Protein AF-A0A402CJE5-F1 (afdb_monomer)

Sequence (63 aa):
MTDETLVALKNYEYLILEHGCENVSLVWHTDSVVFGDDGCADIDMLAQPGFTPATECFANRRD

Radius of gyration: 11.5 Å; Cα contacts (8 Å, |Δi|>4): 82; chains: 1; bounding box: 33×26×21 Å

pLDDT: mean 92.34, std 9.04, range [50.91, 97.5]

Solvent-accessible surface area (backbone atoms only — not comparable to full-atom values): 3584 Å² total; per-residue (Å²): 136,53,73,49,56,52,34,27,52,42,37,51,53,46,48,32,70,75,51,33,64,92,35,42,46,82,41,75,95,70,52,27,38,38,35,58,96,84,44,72,40,38,57,72,55,39,31,37,55,42,73,38,84,78,28,39,78,56,46,76,64,81,123

Foldseek 3Di:
DDLLVVQLVQLLVVLCVVQNPVQWDQDVVQCWIGGDPGDIDHSVLSSDQPNDPSRVVVNVPPD

Nearest PDB structures (foldseek):
  1m5q-assembly1_H  TM=5.367E-01  e=1.001E+00  Pyrobaculum aerophilum

Structure (mmCIF, N/CA/C/O backbone):
data_AF-A0A402CJE5-F1
#
_entry.id   AF-A0A402CJE5-F1
#
loop_
_atom_site.group_PDB
_atom_site.id
_atom_site.type_symbol
_atom_site.label_atom_id
_atom_site.label_alt_id
_atom_site.label_comp_id
_atom_site.label_asym_id
_atom_site.label_entity_id
_atom_site.label_seq_id
_atom_site.pdbx_PDB_ins_code
_atom_site.Cartn_x
_atom_site.C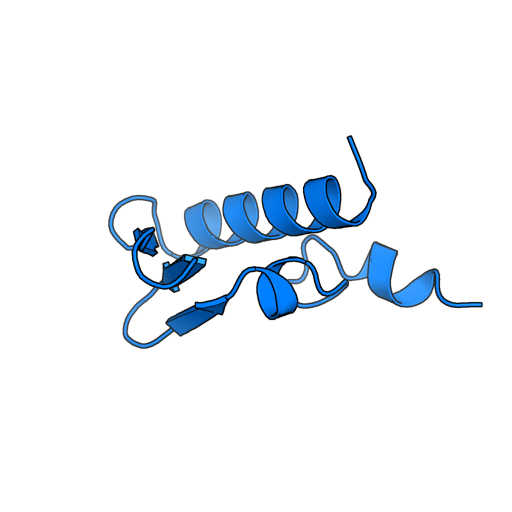artn_y
_atom_site.Cartn_z
_atom_site.occupancy
_atom_site.B_iso_or_equiv
_atom_site.auth_seq_id
_atom_site.auth_comp_id
_atom_site.auth_asym_id
_atom_site.auth_atom_id
_atom_site.pdbx_PDB_model_num
ATOM 1 N N . MET A 1 1 ? 15.979 -6.311 -1.053 1.00 72.69 1 MET A N 1
ATOM 2 C CA . MET A 1 1 ? 14.718 -5.544 -1.004 1.00 72.69 1 MET A CA 1
ATOM 3 C C . MET A 1 1 ? 14.997 -4.202 -1.659 1.00 72.69 1 MET A C 1
ATOM 5 O O . MET A 1 1 ? 16.017 -3.620 -1.310 1.00 72.69 1 MET A O 1
ATOM 9 N N . THR A 1 2 ? 14.207 -3.789 -2.654 1.00 91.94 2 THR A N 1
ATOM 10 C CA . THR A 1 2 ? 14.396 -2.505 -3.362 1.00 91.94 2 THR A CA 1
ATOM 11 C C . THR A 1 2 ? 13.658 -1.377 -2.643 1.00 91.94 2 THR A C 1
ATOM 13 O O . THR A 1 2 ? 12.763 -1.651 -1.839 1.00 91.94 2 THR A O 1
ATOM 16 N N . ASP A 1 3 ? 14.003 -0.123 -2.943 1.00 91.62 3 ASP A N 1
ATOM 17 C CA . ASP A 1 3 ? 13.281 1.040 -2.410 1.00 91.62 3 ASP A CA 1
ATOM 18 C C . ASP A 1 3 ? 11.805 1.020 -2.829 1.00 91.62 3 ASP A C 1
ATOM 20 O O . ASP A 1 3 ? 10.935 1.268 -2.002 1.00 91.62 3 ASP A O 1
ATOM 24 N N . GLU A 1 4 ? 11.512 0.608 -4.065 1.00 93.50 4 GLU A N 1
ATOM 25 C CA . GLU A 1 4 ? 10.144 0.398 -4.563 1.00 93.50 4 GLU A CA 1
ATOM 26 C C . GLU A 1 4 ? 9.387 -0.639 -3.725 1.00 93.50 4 GLU A C 1
ATOM 28 O O . GLU A 1 4 ? 8.257 -0.394 -3.312 1.00 93.50 4 GLU A O 1
ATOM 33 N N . THR A 1 5 ? 10.031 -1.770 -3.396 1.00 94.75 5 THR A N 1
ATOM 34 C CA . THR A 1 5 ? 9.419 -2.792 -2.530 1.00 94.75 5 THR A CA 1
ATOM 35 C C . THR A 1 5 ? 9.120 -2.218 -1.145 1.00 94.75 5 THR A C 1
ATOM 37 O O . THR A 1 5 ? 8.067 -2.492 -0.575 1.00 94.75 5 THR A O 1
ATOM 40 N N . LEU A 1 6 ? 10.030 -1.416 -0.584 1.00 95.12 6 LEU A N 1
ATOM 41 C CA . LEU A 1 6 ? 9.834 -0.804 0.728 1.00 95.12 6 LEU A CA 1
ATOM 42 C C . LEU A 1 6 ? 8.698 0.232 0.714 1.00 95.12 6 LEU A C 1
ATOM 44 O O . LEU A 1 6 ? 7.897 0.262 1.646 1.00 95.12 6 LEU A O 1
ATOM 48 N N . VAL A 1 7 ? 8.625 1.068 -0.325 1.00 96.38 7 VAL A N 1
ATOM 49 C CA . VAL A 1 7 ? 7.561 2.068 -0.506 1.00 96.38 7 VAL A CA 1
ATOM 50 C C . VAL A 1 7 ? 6.206 1.379 -0.652 1.00 96.38 7 VAL A C 1
ATOM 52 O O . VAL A 1 7 ? 5.278 1.724 0.080 1.00 96.38 7 VAL A O 1
ATOM 55 N N . ALA A 1 8 ? 6.117 0.347 -1.495 1.00 96.06 8 ALA A N 1
ATOM 56 C CA . ALA A 1 8 ? 4.887 -0.411 -1.694 1.00 96.06 8 ALA A CA 1
ATOM 57 C C . ALA A 1 8 ? 4.385 -1.061 -0.394 1.00 96.06 8 ALA A C 1
ATOM 59 O O . ALA A 1 8 ? 3.210 -0.938 -0.058 1.00 96.06 8 ALA A O 1
ATOM 60 N N . LEU A 1 9 ? 5.276 -1.689 0.386 1.00 96.25 9 LEU A N 1
ATOM 61 C CA . LEU A 1 9 ? 4.907 -2.308 1.665 1.00 96.25 9 LEU A CA 1
ATOM 62 C C . LEU A 1 9 ? 4.412 -1.287 2.696 1.00 96.25 9 LEU A C 1
ATOM 64 O O . LEU A 1 9 ? 3.440 -1.557 3.395 1.00 96.25 9 LEU A O 1
ATOM 68 N N . LYS A 1 10 ? 5.046 -0.112 2.777 1.00 96.94 10 LYS A N 1
ATOM 69 C CA . LYS A 1 10 ? 4.622 0.957 3.694 1.00 96.94 10 LYS A CA 1
ATOM 70 C C . LYS A 1 10 ? 3.274 1.554 3.309 1.00 96.94 10 LYS A C 1
ATOM 72 O O . LYS A 1 10 ? 2.448 1.801 4.181 1.00 96.94 10 LYS A O 1
ATOM 77 N N . ASN A 1 11 ? 3.047 1.775 2.015 1.00 97.25 11 ASN A N 1
ATOM 78 C CA . ASN A 1 11 ? 1.758 2.250 1.525 1.00 97.25 11 ASN A CA 1
ATOM 79 C C . ASN A 1 11 ? 0.663 1.195 1.763 1.00 97.25 11 ASN A C 1
ATOM 81 O O . ASN A 1 11 ? -0.420 1.542 2.215 1.00 97.25 11 ASN A O 1
ATOM 85 N N . TYR A 1 12 ? 0.954 -0.093 1.555 1.00 96.56 12 TYR A N 1
ATOM 86 C CA . TYR A 1 12 ? 0.020 -1.179 1.861 1.00 96.56 12 TYR A CA 1
ATOM 87 C C . TYR A 1 12 ? -0.335 -1.261 3.356 1.00 96.56 12 TYR A C 1
ATOM 89 O O . TYR A 1 12 ? -1.509 -1.355 3.707 1.00 96.56 12 TYR A O 1
ATOM 97 N N . GLU A 1 13 ? 0.662 -1.177 4.243 1.00 97.50 13 GLU A N 1
ATOM 98 C CA . GLU A 1 13 ? 0.444 -1.129 5.694 1.00 97.50 13 GLU A CA 1
ATOM 99 C C . GLU A 1 13 ? -0.435 0.065 6.089 1.00 97.50 13 GLU A C 1
ATOM 101 O O . GLU A 1 13 ? -1.381 -0.095 6.860 1.00 97.50 13 GLU A O 1
ATOM 106 N N . TYR A 1 14 ? -0.176 1.242 5.514 1.00 97.38 14 TYR A N 1
ATOM 107 C CA . TYR A 1 14 ? 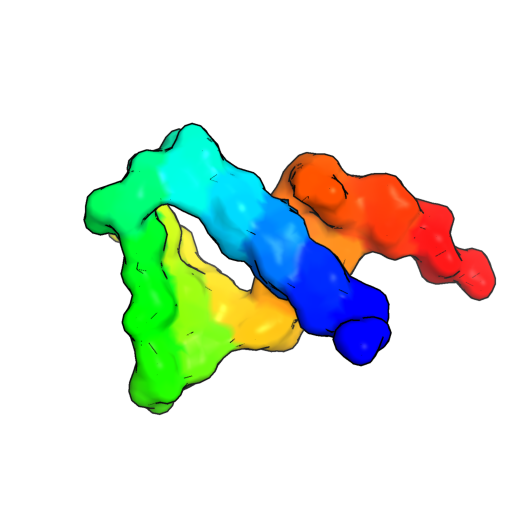-0.989 2.432 5.749 1.00 97.38 14 TYR A CA 1
ATOM 108 C C . TYR A 1 14 ? -2.451 2.231 5.332 1.00 97.38 14 T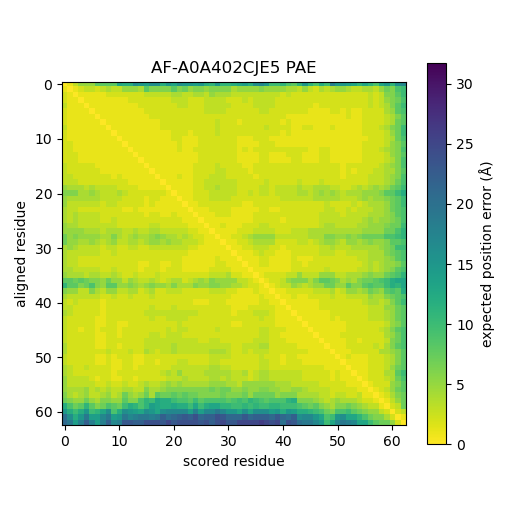YR A C 1
ATOM 110 O O . TYR A 1 14 ? -3.348 2.549 6.107 1.00 97.38 14 TYR A O 1
ATOM 118 N N . LEU A 1 15 ? -2.703 1.654 4.152 1.00 97.31 15 LEU A N 1
ATOM 119 C CA . LEU A 1 15 ? -4.064 1.387 3.678 1.00 97.31 15 LEU A CA 1
ATOM 120 C C . LEU A 1 15 ? -4.828 0.447 4.619 1.00 97.31 15 LEU A C 1
ATOM 122 O O . LEU A 1 15 ? -6.001 0.688 4.893 1.00 97.31 15 LEU A O 1
ATOM 126 N N . ILE A 1 16 ? -4.170 -0.589 5.151 1.00 97.25 16 ILE A N 1
ATOM 127 C CA . ILE A 1 16 ? -4.782 -1.493 6.139 1.00 97.25 16 ILE A CA 1
ATOM 128 C C . ILE A 1 16 ? -5.142 -0.741 7.421 1.00 97.25 16 ILE A C 1
ATOM 130 O O . ILE A 1 16 ? -6.201 -0.991 7.995 1.00 97.25 16 ILE A O 1
ATOM 134 N N . LEU A 1 17 ? -4.269 0.151 7.891 1.00 97.06 17 LEU A N 1
ATOM 135 C CA . LEU A 1 17 ? -4.507 0.919 9.113 1.00 97.06 17 LEU A CA 1
ATOM 136 C C . LEU A 1 17 ? -5.633 1.947 8.943 1.00 97.06 17 LEU A C 1
ATOM 138 O O . LEU A 1 17 ? -6.417 2.127 9.871 1.00 97.06 17 LEU A O 1
ATOM 142 N N . GLU A 1 18 ? -5.719 2.592 7.780 1.00 97.31 18 GLU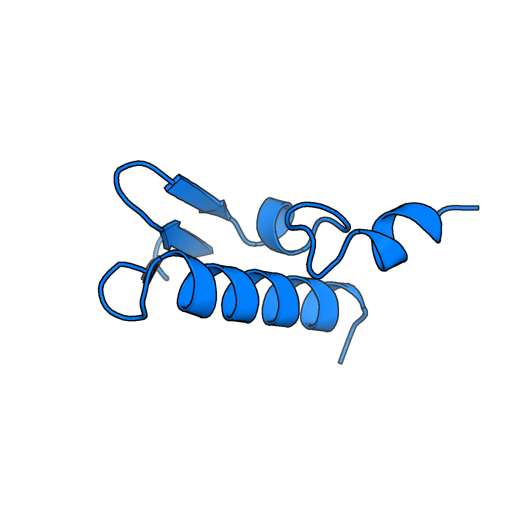 A N 1
ATOM 143 C CA . GLU A 1 18 ? -6.700 3.647 7.502 1.00 97.31 18 GLU A CA 1
ATOM 144 C C . GLU A 1 18 ? -8.090 3.086 7.172 1.00 97.31 18 GLU A C 1
ATOM 146 O O . GLU A 1 18 ? -9.101 3.598 7.650 1.00 97.31 18 GLU A O 1
ATOM 151 N N . HIS A 1 19 ? -8.156 2.018 6.371 1.00 95.88 19 HIS A N 1
ATOM 152 C CA . HIS A 1 19 ? -9.424 1.463 5.891 1.00 95.88 19 HIS A CA 1
ATOM 153 C C . HIS A 1 19 ? -9.883 0.217 6.656 1.00 95.88 19 HIS A C 1
ATOM 155 O O . HIS A 1 19 ? -11.052 -0.151 6.562 1.00 95.88 19 HIS A O 1
ATOM 161 N N . GLY A 1 20 ? -9.007 -0.424 7.432 1.00 96.06 20 GLY A N 1
ATOM 162 C CA . GLY A 1 20 ? -9.268 -1.726 8.043 1.00 96.06 20 GLY A CA 1
ATOM 163 C C . GLY A 1 20 ? -8.930 -2.881 7.098 1.00 96.06 20 GLY A C 1
ATOM 164 O O . GLY A 1 20 ? -9.051 -2.782 5.878 1.00 96.06 20 GLY A O 1
ATOM 165 N N . CYS A 1 21 ? -8.497 -4.006 7.667 1.00 93.94 21 CYS A N 1
ATOM 166 C CA . CYS A 1 21 ? -8.029 -5.168 6.904 1.00 93.94 21 CYS A CA 1
ATOM 167 C C . CYS A 1 21 ? -9.135 -5.780 6.025 1.00 93.94 21 CYS A C 1
ATOM 169 O O . CYS A 1 21 ? -8.864 -6.281 4.940 1.00 93.94 21 CYS A O 1
ATOM 171 N N . GLU A 1 22 ? -10.391 -5.715 6.467 1.00 95.88 22 GLU A N 1
ATOM 172 C CA . GLU A 1 22 ? -11.559 -6.196 5.729 1.00 95.88 22 GLU A CA 1
ATOM 173 C C . GLU A 1 22 ? -11.896 -5.357 4.491 1.00 95.88 22 GLU A C 1
ATOM 175 O O . GLU A 1 22 ? -12.523 -5.871 3.566 1.00 95.88 22 GLU A O 1
ATOM 180 N N . ASN A 1 23 ? -11.449 -4.099 4.456 1.00 96.88 23 ASN A N 1
ATOM 181 C CA . ASN A 1 23 ? -11.686 -3.171 3.352 1.00 96.88 23 ASN A CA 1
ATOM 182 C C . ASN A 1 23 ? -10.445 -2.993 2.473 1.00 96.88 23 ASN A C 1
ATOM 184 O O . ASN A 1 23 ? -10.407 -2.055 1.685 1.00 96.88 23 ASN A O 1
ATOM 188 N N . VAL A 1 24 ? -9.428 -3.852 2.608 1.00 97.44 24 VAL A N 1
ATOM 189 C CA . VAL A 1 24 ? -8.241 -3.871 1.746 1.00 97.44 24 VAL A CA 1
ATOM 190 C C . VAL A 1 24 ? -8.079 -5.265 1.156 1.00 97.44 24 VAL A C 1
ATOM 192 O O . VAL A 1 24 ? -7.979 -6.256 1.876 1.00 97.44 24 VAL A O 1
ATOM 195 N N . SER A 1 25 ? -8.036 -5.361 -0.171 1.00 96.50 25 SER A N 1
ATOM 196 C CA . SER A 1 25 ? -7.943 -6.641 -0.872 1.00 96.50 25 SER A CA 1
ATOM 197 C C . SER A 1 25 ? -6.847 -6.632 -1.929 1.00 96.50 25 SER A C 1
ATOM 199 O O . SER A 1 25 ? -6.759 -5.713 -2.743 1.00 96.50 25 SER A O 1
ATOM 201 N N . LEU A 1 26 ? -6.025 -7.684 -1.928 1.00 95.38 26 LEU A N 1
ATOM 202 C CA . LEU A 1 26 ? -5.035 -7.943 -2.971 1.00 95.38 26 LEU A CA 1
ATOM 203 C C . LEU A 1 26 ? -5.695 -8.671 -4.136 1.00 95.38 26 LEU A C 1
ATOM 205 O O . LEU A 1 26 ? -6.228 -9.774 -3.994 1.00 95.38 26 LEU A O 1
ATOM 209 N N . VAL A 1 27 ? -5.610 -8.061 -5.307 1.00 95.50 27 VAL A N 1
ATOM 210 C CA . VAL A 1 27 ? -6.320 -8.477 -6.504 1.00 95.50 27 VAL A CA 1
ATOM 211 C C . VAL A 1 27 ? -5.296 -8.943 -7.545 1.00 95.50 27 VAL A C 1
ATOM 213 O O . VAL A 1 27 ? -4.959 -8.255 -8.505 1.00 95.50 27 VAL A O 1
ATOM 216 N N . TRP A 1 28 ? -4.781 -10.160 -7.337 1.00 92.88 28 TRP A N 1
ATOM 217 C CA . TRP A 1 28 ? -3.634 -10.729 -8.069 1.00 92.88 28 TRP A CA 1
ATOM 218 C C . TRP A 1 28 ? -3.804 -10.834 -9.585 1.00 92.88 28 TRP A C 1
ATOM 220 O O . TRP A 1 28 ? -2.821 -10.843 -10.308 1.00 92.88 28 TRP A O 1
ATOM 230 N N . HIS A 1 29 ? -5.033 -10.925 -10.095 1.00 93.19 29 HIS A N 1
ATOM 231 C CA . HIS A 1 29 ? -5.251 -11.013 -11.543 1.00 93.19 29 HIS A CA 1
ATOM 232 C C . HIS A 1 29 ? -4.932 -9.711 -12.300 1.00 93.19 29 HIS A C 1
ATOM 234 O O . HIS A 1 29 ? -4.810 -9.739 -13.521 1.00 93.19 29 HIS A O 1
ATOM 240 N N . THR A 1 30 ? -4.821 -8.587 -11.586 1.00 90.75 30 THR A N 1
ATOM 241 C CA . THR A 1 30 ? -4.531 -7.255 -12.140 1.00 90.75 30 THR A CA 1
ATOM 242 C C . THR A 1 30 ? -3.345 -6.597 -11.438 1.00 90.75 30 THR A C 1
ATOM 244 O O . THR A 1 30 ? -3.102 -5.414 -11.653 1.00 90.75 30 THR A O 1
ATOM 247 N N . ASP A 1 31 ? -2.633 -7.332 -10.575 1.00 94.31 31 ASP A N 1
ATOM 248 C CA . ASP A 1 31 ? -1.528 -6.812 -9.761 1.00 94.31 31 ASP A CA 1
ATOM 249 C C . ASP A 1 31 ? -1.891 -5.511 -9.016 1.00 94.31 31 ASP A C 1
ATOM 251 O O . ASP A 1 31 ? -1.111 -4.559 -8.953 1.00 94.31 31 ASP A O 1
ATOM 255 N N . SER A 1 32 ? -3.116 -5.457 -8.476 1.00 95.56 32 SER A N 1
ATOM 256 C CA . SER A 1 32 ? -3.674 -4.262 -7.829 1.00 95.56 32 SER A CA 1
ATOM 257 C C . SER A 1 32 ? -4.100 -4.508 -6.384 1.00 95.56 32 SER A C 1
ATOM 259 O O . SER A 1 32 ? -4.312 -5.642 -5.950 1.00 95.56 32 SER A O 1
ATOM 261 N N . VAL A 1 33 ? -4.277 -3.415 -5.650 1.00 96.50 33 VAL A N 1
ATOM 262 C CA . VAL A 1 33 ? -4.876 -3.358 -4.319 1.00 96.50 33 VAL A CA 1
ATOM 263 C C . VAL A 1 33 ? -6.145 -2.524 -4.403 1.00 96.50 33 VAL A C 1
ATOM 265 O O . VAL A 1 33 ? -6.099 -1.384 -4.861 1.00 96.50 33 VAL A O 1
ATOM 268 N N . VAL A 1 34 ? -7.263 -3.084 -3.948 1.00 97.06 34 VAL A N 1
ATOM 269 C CA . VAL A 1 34 ? -8.526 -2.356 -3.767 1.00 97.06 34 VAL A CA 1
ATOM 270 C C . VAL A 1 34 ? -8.650 -1.976 -2.298 1.00 97.06 34 VAL A C 1
ATOM 272 O O . VAL A 1 34 ? -8.344 -2.804 -1.437 1.00 97.06 34 VAL A O 1
ATOM 275 N N . PHE A 1 35 ? -9.051 -0.741 -2.006 1.00 96.75 35 PHE A N 1
ATOM 276 C CA . PHE A 1 35 ? -9.141 -0.226 -0.642 1.00 96.75 35 PHE A CA 1
ATOM 277 C C . PHE A 1 35 ? -10.286 0.779 -0.457 1.00 96.75 35 PHE A C 1
ATOM 279 O O . PHE A 1 35 ? -10.556 1.599 -1.335 1.00 96.75 35 PHE A O 1
ATOM 286 N N . GLY A 1 36 ? -10.935 0.745 0.709 1.00 94.88 36 GLY A N 1
ATOM 287 C CA . GLY A 1 36 ? -12.095 1.597 0.993 1.00 94.88 36 GLY A CA 1
ATOM 288 C C . GLY A 1 36 ? -13.279 1.294 0.067 1.00 94.88 36 GLY A C 1
ATOM 289 O O . GLY A 1 36 ? -13.433 0.161 -0.386 1.00 94.88 36 GLY A O 1
ATOM 290 N N . ASP A 1 37 ? -14.109 2.303 -0.211 1.00 91.44 37 ASP A N 1
ATOM 291 C CA . ASP A 1 37 ? -15.329 2.118 -1.012 1.00 91.44 37 ASP A CA 1
ATOM 292 C C . ASP A 1 37 ? -15.042 1.997 -2.524 1.00 91.44 37 ASP A C 1
ATOM 294 O O . ASP A 1 37 ? -15.619 1.137 -3.184 1.00 91.44 37 ASP A O 1
ATOM 298 N N . ASP A 1 38 ? -14.118 2.808 -3.062 1.00 91.44 38 ASP A N 1
ATOM 299 C CA . AS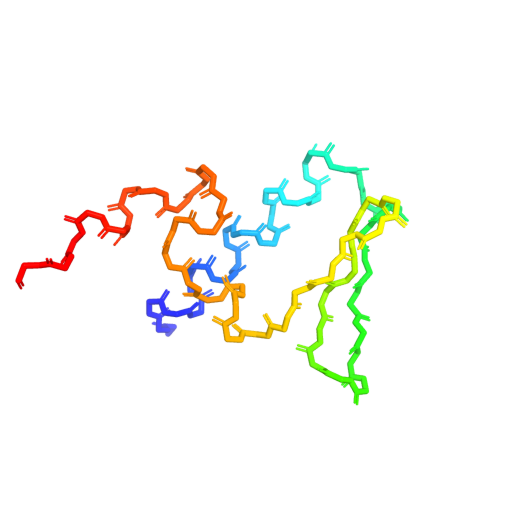P A 1 38 ? -13.849 2.914 -4.513 1.00 91.44 38 ASP A CA 1
ATOM 300 C C . ASP A 1 38 ? -12.343 2.967 -4.875 1.00 91.44 38 ASP A C 1
ATOM 302 O O . ASP A 1 38 ? -11.976 3.210 -6.029 1.00 91.44 38 ASP A O 1
ATOM 306 N N . GLY A 1 39 ? -11.437 2.795 -3.905 1.00 95.00 39 GLY A N 1
ATOM 307 C CA . GLY A 1 39 ? -9.995 2.938 -4.120 1.00 95.00 39 GLY A CA 1
ATOM 308 C C . GLY A 1 39 ? -9.386 1.741 -4.847 1.00 95.00 39 GLY A C 1
ATOM 309 O O . GLY A 1 39 ? -9.661 0.592 -4.510 1.00 95.00 39 GLY A O 1
ATOM 310 N N . CYS A 1 40 ? -8.522 1.997 -5.830 1.00 96.50 40 CYS A N 1
ATOM 311 C CA . CYS A 1 40 ? -7.753 0.971 -6.529 1.00 96.50 40 CYS A CA 1
ATOM 312 C C . CYS A 1 40 ? -6.381 1.526 -6.926 1.00 96.50 40 CYS A C 1
ATOM 314 O O . CYS A 1 40 ? -6.301 2.618 -7.490 1.00 96.50 40 CYS A O 1
ATOM 316 N N . ALA A 1 41 ? -5.314 0.784 -6.640 1.00 97.31 41 ALA A N 1
ATO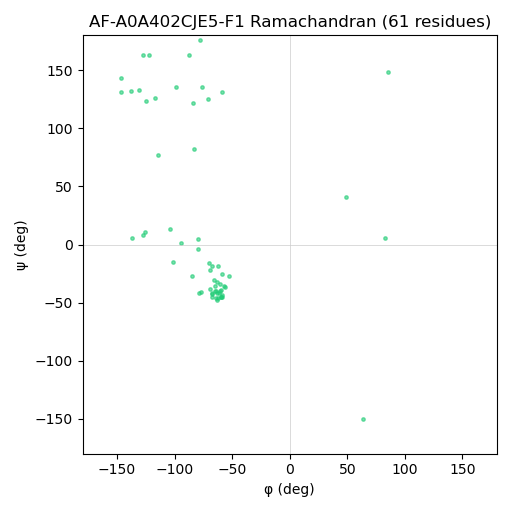M 317 C CA . ALA A 1 41 ? -3.953 1.122 -7.044 1.00 97.31 41 ALA A CA 1
ATOM 318 C C . ALA A 1 41 ? -3.223 -0.125 -7.544 1.00 97.31 41 ALA A C 1
ATOM 320 O O . ALA A 1 41 ? -3.239 -1.163 -6.884 1.00 97.31 41 ALA A O 1
ATOM 321 N N . ASP A 1 42 ? -2.573 -0.026 -8.699 1.00 96.50 42 ASP A N 1
ATOM 322 C CA . ASP A 1 42 ? -1.633 -1.042 -9.169 1.00 96.50 42 ASP A CA 1
ATOM 323 C C . ASP A 1 42 ? -0.273 -0.920 -8.458 1.00 96.50 42 ASP A C 1
ATOM 325 O O . ASP A 1 42 ? -0.043 -0.019 -7.642 1.00 96.50 42 ASP A O 1
ATOM 329 N N . ILE A 1 43 ? 0.635 -1.855 -8.745 1.00 93.88 43 ILE A N 1
ATOM 330 C CA . ILE A 1 43 ? 1.977 -1.851 -8.155 1.00 93.88 43 ILE A CA 1
ATOM 331 C C . ILE A 1 43 ? 2.774 -0.588 -8.497 1.00 93.88 43 ILE A C 1
ATOM 333 O O . ILE A 1 43 ? 3.525 -0.111 -7.647 1.00 93.88 43 ILE A O 1
ATOM 337 N N . ASP A 1 44 ? 2.590 -0.020 -9.691 1.00 94.94 44 ASP A N 1
ATOM 338 C CA . ASP A 1 44 ? 3.318 1.171 -10.120 1.00 94.94 44 ASP A CA 1
ATOM 339 C C . ASP A 1 44 ? 2.895 2.378 -9.285 1.00 94.94 44 ASP A C 1
ATOM 341 O O . ASP A 1 44 ? 3.759 3.091 -8.780 1.00 94.94 44 ASP A O 1
ATOM 345 N N . MET A 1 45 ? 1.588 2.572 -9.068 1.00 95.69 45 MET A N 1
ATOM 346 C CA . MET A 1 45 ? 1.040 3.598 -8.176 1.00 95.69 45 MET A CA 1
ATOM 347 C C . MET A 1 45 ? 1.437 3.358 -6.720 1.00 95.69 45 MET A C 1
ATOM 349 O O . MET A 1 45 ? 1.887 4.281 -6.041 1.00 95.69 45 MET A O 1
ATOM 353 N N . LEU A 1 46 ? 1.314 2.121 -6.234 1.00 95.25 46 LEU A N 1
ATOM 354 C CA . LEU A 1 46 ? 1.617 1.781 -4.845 1.00 95.25 46 LEU A CA 1
ATOM 355 C C . LEU A 1 46 ? 3.110 1.944 -4.524 1.00 95.25 46 LEU A C 1
ATOM 357 O O . LEU A 1 46 ? 3.466 2.278 -3.394 1.00 95.25 46 LEU A O 1
ATOM 361 N N . ALA A 1 47 ? 3.988 1.740 -5.506 1.00 95.44 47 ALA A N 1
ATOM 362 C CA . ALA A 1 47 ? 5.421 1.975 -5.386 1.00 95.44 47 ALA A CA 1
ATOM 363 C C . ALA A 1 47 ? 5.809 3.459 -5.535 1.00 95.44 47 ALA A C 1
ATOM 365 O O . ALA A 1 47 ? 6.985 3.789 -5.348 1.00 95.44 47 ALA A O 1
ATOM 366 N N . GLN A 1 48 ? 4.869 4.372 -5.830 1.00 94.50 48 GLN A N 1
ATOM 367 C CA . GLN A 1 48 ? 5.171 5.802 -5.894 1.00 94.50 48 GLN A CA 1
ATOM 368 C C . GLN A 1 48 ? 5.425 6.379 -4.495 1.00 94.50 48 GLN A C 1
ATOM 370 O O . GLN A 1 48 ? 4.570 6.299 -3.604 1.00 94.50 48 GLN A O 1
ATOM 375 N N . PRO A 1 49 ? 6.583 7.029 -4.286 1.00 94.88 49 PRO A N 1
ATOM 376 C CA . PRO A 1 49 ? 6.817 7.800 -3.078 1.00 94.88 49 PRO A CA 1
ATOM 377 C C . PRO A 1 49 ? 5.776 8.912 -2.919 1.00 94.88 49 PRO A C 1
ATOM 379 O O . PRO A 1 49 ? 5.549 9.683 -3.850 1.00 94.88 49 PRO A O 1
ATOM 382 N N . GLY A 1 50 ? 5.177 9.017 -1.733 1.00 95.25 50 GLY A N 1
ATOM 383 C CA . GLY A 1 50 ? 4.165 10.030 -1.428 1.00 95.25 50 GLY A CA 1
ATOM 384 C C . GLY A 1 50 ? 2.748 9.672 -1.881 1.00 95.25 50 GLY A C 1
ATOM 385 O O . GLY A 1 50 ? 1.857 10.499 -1.730 1.00 95.25 50 GLY A O 1
ATOM 386 N N . PHE A 1 51 ? 2.514 8.455 -2.390 1.00 95.56 51 PHE A N 1
ATOM 387 C CA . PHE A 1 51 ? 1.157 7.955 -2.652 1.00 95.56 51 PHE A CA 1
ATOM 388 C C . PHE A 1 51 ? 0.285 7.963 -1.383 1.00 95.56 51 PHE A C 1
ATOM 390 O O . PHE A 1 51 ? -0.899 8.279 -1.440 1.00 95.56 51 PHE A O 1
ATOM 397 N N . THR A 1 52 ? 0.891 7.686 -0.224 1.00 95.69 52 THR A N 1
ATOM 398 C CA . THR A 1 52 ? 0.285 7.923 1.093 1.00 95.69 52 THR A CA 1
ATOM 399 C C . THR A 1 52 ? 1.234 8.740 1.978 1.00 95.69 52 THR A C 1
ATOM 401 O O . THR A 1 52 ? 2.450 8.750 1.726 1.00 95.69 52 THR A O 1
ATOM 404 N N . PRO A 1 53 ? 0.736 9.344 3.075 1.00 95.81 53 PRO A N 1
ATOM 405 C CA . PRO A 1 53 ? 1.578 10.012 4.069 1.00 95.81 53 PRO A CA 1
ATOM 406 C C . PRO A 1 53 ? 2.724 9.145 4.613 1.00 95.81 5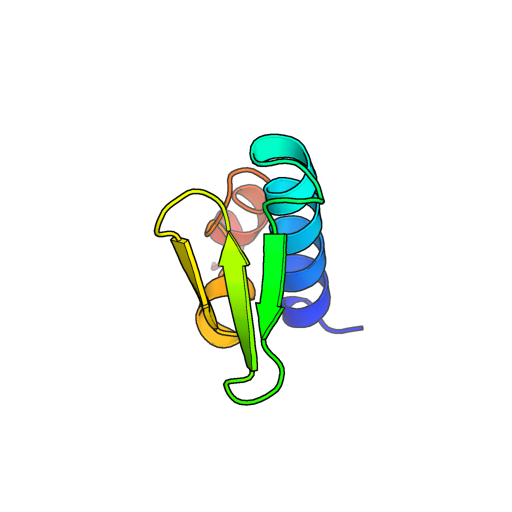3 PRO A C 1
ATOM 408 O O . PRO A 1 53 ? 3.780 9.666 4.976 1.00 95.81 53 PRO A O 1
ATOM 411 N N . ALA A 1 54 ? 2.580 7.811 4.613 1.00 94.00 54 ALA A N 1
ATOM 412 C CA . ALA A 1 54 ? 3.619 6.891 5.083 1.00 94.00 54 ALA A CA 1
ATOM 413 C C . ALA A 1 54 ? 4.923 6.961 4.265 1.00 94.00 54 ALA A C 1
ATOM 415 O O . ALA A 1 54 ? 5.977 6.514 4.735 1.00 94.00 54 ALA A O 1
ATOM 416 N N . THR A 1 55 ? 4.870 7.513 3.047 1.00 94.81 55 THR A N 1
ATOM 417 C CA . THR A 1 55 ? 6.014 7.581 2.132 1.00 94.81 55 THR A CA 1
ATOM 418 C C . THR A 1 55 ? 6.335 8.992 1.623 1.00 94.81 55 THR A C 1
ATOM 420 O O . THR A 1 55 ? 7.214 9.138 0.775 1.00 94.81 55 THR A O 1
ATOM 423 N N . GLU A 1 56 ? 5.742 10.051 2.188 1.00 91.62 56 GLU A N 1
ATOM 424 C CA . GLU A 1 56 ? 6.050 11.452 1.827 1.00 91.62 56 GLU A CA 1
ATOM 425 C C . GLU A 1 56 ? 7.542 11.801 1.971 1.00 91.62 56 GLU A C 1
ATOM 427 O O . GLU A 1 56 ? 8.121 12.494 1.135 1.00 91.62 56 GLU A O 1
ATOM 432 N N . CYS A 1 57 ? 8.224 11.258 2.984 1.00 87.38 57 CYS A N 1
ATOM 433 C CA . CYS A 1 57 ? 9.662 11.473 3.165 1.00 87.38 57 CYS A CA 1
ATOM 434 C C . CYS A 1 57 ? 10.528 10.828 2.067 1.00 87.38 57 CYS A C 1
ATOM 436 O O . CYS A 1 57 ? 11.685 11.216 1.906 1.00 87.38 57 CYS A O 1
ATOM 438 N N . PHE A 1 58 ? 9.990 9.863 1.313 1.00 84.31 58 PHE A N 1
ATOM 439 C CA . PHE A 1 58 ? 10.650 9.275 0.146 1.00 84.31 58 PHE A CA 1
ATOM 440 C C . PHE A 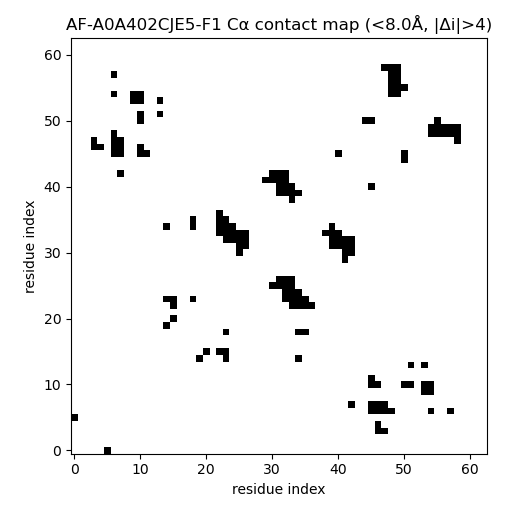1 58 ? 10.412 10.109 -1.119 1.00 84.31 58 PHE A C 1
ATOM 442 O O . PHE A 1 58 ? 11.265 10.101 -2.003 1.00 84.31 58 PHE A O 1
ATOM 449 N N . ALA A 1 59 ? 9.306 10.859 -1.202 1.00 81.19 59 ALA A N 1
ATOM 450 C CA . ALA A 1 59 ? 9.037 11.758 -2.327 1.00 81.19 59 ALA A CA 1
ATOM 451 C C . ALA A 1 59 ? 10.061 12.899 -2.399 1.00 81.19 59 ALA A C 1
ATOM 453 O O . ALA A 1 59 ? 10.526 13.254 -3.480 1.00 81.19 59 ALA A O 1
ATOM 454 N N . ASN A 1 60 ? 10.498 13.386 -1.236 1.00 76.94 60 ASN A N 1
ATOM 455 C CA . ASN A 1 60 ? 11.473 14.471 -1.105 1.00 76.94 60 ASN A CA 1
ATOM 456 C C . ASN A 1 60 ? 12.941 14.040 -1.306 1.00 76.94 60 ASN A C 1
ATOM 458 O O . ASN A 1 60 ? 13.834 14.851 -1.096 1.00 76.94 60 ASN A O 1
ATOM 462 N N . ARG A 1 61 ? 13.221 12.776 -1.665 1.00 66.50 61 ARG A N 1
ATOM 463 C CA . ARG A 1 61 ? 14.591 12.275 -1.919 1.00 66.50 61 ARG A CA 1
ATOM 464 C C . ARG A 1 61 ? 15.015 12.323 -3.390 1.00 66.50 61 ARG A C 1
ATOM 466 O O . ARG A 1 61 ? 16.104 11.858 -3.711 1.00 66.50 61 ARG A O 1
ATOM 473 N N . ARG A 1 62 ? 14.158 12.819 -4.287 1.00 56.53 62 ARG A N 1
ATOM 474 C CA . ARG A 1 62 ? 14.510 13.030 -5.697 1.00 56.53 62 ARG A CA 1
ATOM 475 C C . ARG A 1 62 ? 15.239 14.375 -5.840 1.00 56.53 62 ARG A C 1
ATOM 477 O O . ARG A 1 62 ? 14.599 15.361 -6.186 1.00 56.53 62 ARG A O 1
ATOM 484 N N . ASP A 1 63 ? 16.542 14.375 -5.553 1.00 50.91 63 ASP A N 1
ATOM 485 C CA . ASP A 1 63 ? 17.513 15.408 -5.961 1.00 50.91 63 ASP A CA 1
ATOM 486 C C . ASP A 1 63 ? 18.450 14.848 -7.043 1.00 50.91 63 ASP A C 1
ATOM 488 O O . ASP A 1 63 ? 18.961 13.716 -6.853 1.00 5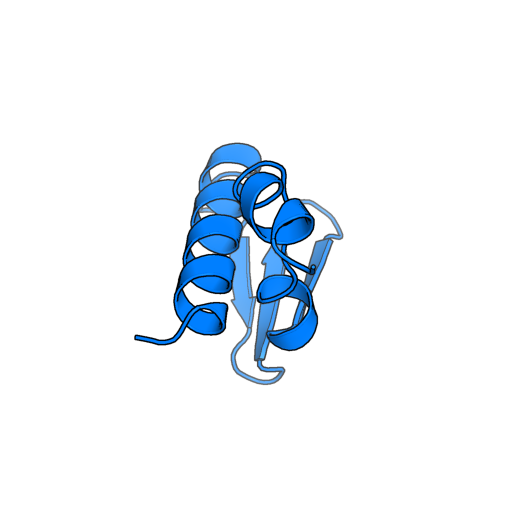0.91 63 ASP A O 1
#

Organism: Rhodococcus wratislaviensis (NCBI:txid44752)

Secondary structure (DSSP, 8-state):
--HHHHHHHHHHHHHHHHH-GGGEEEETTTTEEEETTTEEEEHHHHTSTTSSGGGHHHHTT--

Mean predicted aligned error: 3.59 Å